Protein AF-A0A7H4P4A8-F1 (afdb_monomer_lite)

Sequence (69 aa):
MSITARPISPSKLLEACPQGIDIYYENVGGKVFDEVLPLLNTSARVPVCGLVSGYNATALPTARIACRC

InterPro domains:
  IPR036291 NAD(P)-binding domain superfamily [SSF51735] (12-64)
  IPR045010 Medium-chain dehydrogenase/reductase [PTHR43205] (12-59)

Structure (mmCIF, N/CA/C/O backbone):
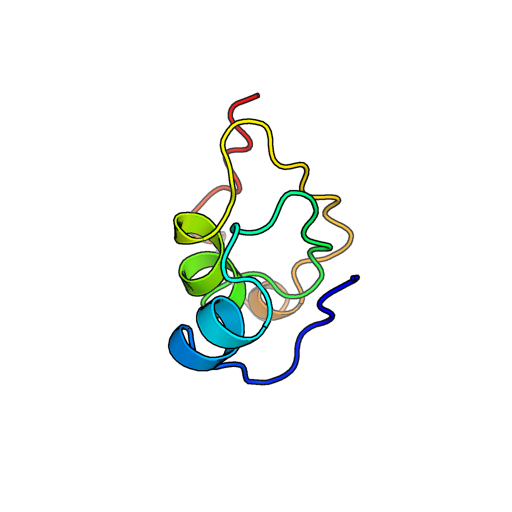data_AF-A0A7H4P4A8-F1
#
_entry.id   AF-A0A7H4P4A8-F1
#
loop_
_atom_site.group_PDB
_atom_site.id
_atom_site.type_symbol
_atom_site.label_atom_id
_atom_site.label_alt_id
_atom_site.label_comp_id
_atom_site.label_asym_id
_atom_site.label_entity_id
_atom_site.label_seq_id
_atom_site.pdbx_PDB_ins_code
_atom_site.Cartn_x
_atom_site.Cartn_y
_atom_site.Cartn_z
_atom_site.occupancy
_atom_site.B_iso_or_equiv
_atom_site.auth_seq_id
_atom_si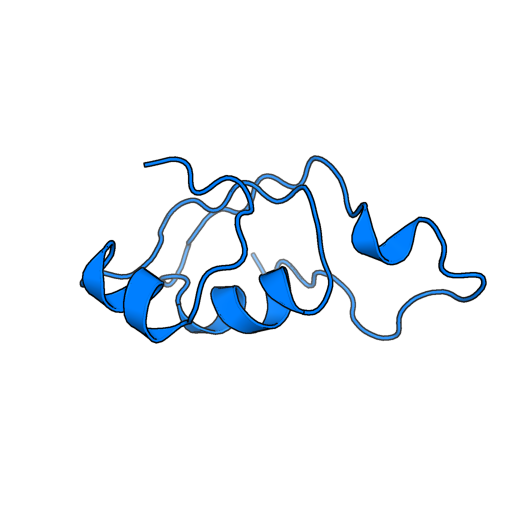te.auth_comp_id
_atom_site.auth_asym_id
_atom_site.auth_atom_id
_atom_site.pdbx_PDB_model_num
ATOM 1 N N . MET A 1 1 ? 2.732 6.208 9.893 1.00 44.06 1 MET A N 1
ATOM 2 C CA . MET A 1 1 ? 3.782 5.218 9.582 1.00 44.06 1 MET A CA 1
ATOM 3 C C . MET A 1 1 ? 3.747 4.975 8.077 1.00 44.06 1 MET A C 1
ATOM 5 O O . MET A 1 1 ? 2.847 4.297 7.611 1.00 44.06 1 MET A O 1
ATOM 9 N N . SER A 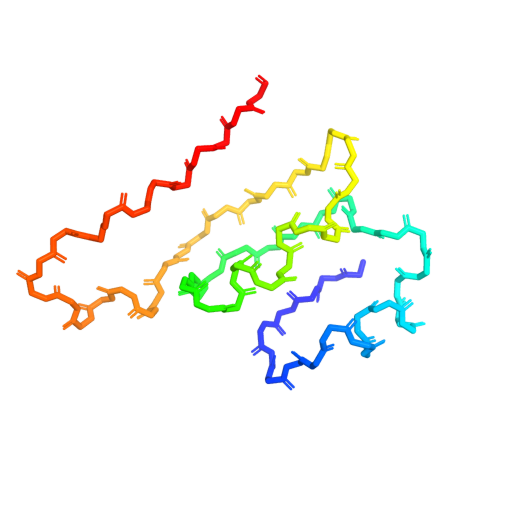1 2 ? 4.608 5.623 7.288 1.00 43.34 2 SER A N 1
ATOM 10 C CA . SER A 1 2 ? 4.625 5.444 5.827 1.00 43.34 2 SER A CA 1
ATOM 11 C C . SER A 1 2 ? 5.406 4.177 5.479 1.00 43.34 2 SER A C 1
ATOM 13 O O . SER A 1 2 ? 6.633 4.161 5.553 1.00 43.34 2 SER A O 1
ATOM 15 N N . ILE A 1 3 ? 4.700 3.109 5.134 1.00 55.44 3 ILE A N 1
ATOM 16 C CA . ILE A 1 3 ? 5.295 1.879 4.607 1.00 55.44 3 ILE A CA 1
ATOM 17 C C . ILE A 1 3 ? 5.719 2.109 3.152 1.00 55.44 3 ILE A C 1
ATOM 19 O O . ILE A 1 3 ? 4.908 2.035 2.237 1.00 55.44 3 ILE A O 1
ATOM 23 N N . THR A 1 4 ? 6.992 2.438 2.934 1.00 50.31 4 THR A N 1
ATOM 24 C CA . THR A 1 4 ? 7.599 2.477 1.598 1.00 50.31 4 THR A CA 1
ATOM 25 C C . THR A 1 4 ? 8.213 1.114 1.273 1.00 50.31 4 THR A C 1
ATOM 27 O O . THR A 1 4 ? 8.854 0.479 2.110 1.00 50.31 4 THR A O 1
ATOM 30 N N . ALA A 1 5 ? 7.946 0.636 0.057 1.00 49.81 5 ALA A N 1
ATOM 31 C CA . ALA A 1 5 ? 8.134 -0.740 -0.391 1.00 49.81 5 ALA A CA 1
ATOM 32 C C . ALA A 1 5 ? 9.539 -1.326 -0.128 1.00 49.81 5 ALA A C 1
ATOM 34 O O . ALA A 1 5 ? 10.503 -1.072 -0.849 1.00 49.81 5 ALA A O 1
ATOM 35 N N . ARG A 1 6 ? 9.620 -2.188 0.887 1.00 48.50 6 ARG A N 1
ATOM 36 C CA . ARG A 1 6 ? 10.629 -3.247 1.047 1.00 48.50 6 ARG A CA 1
ATOM 37 C C . ARG A 1 6 ? 9.940 -4.601 0.821 1.00 48.50 6 ARG A C 1
ATOM 39 O O . ARG A 1 6 ? 8.719 -4.652 0.950 1.00 48.50 6 ARG A O 1
ATOM 46 N N . PRO A 1 7 ? 10.671 -5.691 0.511 1.00 52.47 7 PRO A N 1
ATOM 47 C CA . PRO A 1 7 ? 10.075 -7.023 0.431 1.00 52.47 7 PRO A CA 1
ATOM 48 C C . PRO A 1 7 ? 9.519 -7.380 1.810 1.00 52.47 7 PRO A C 1
ATOM 50 O O . PRO A 1 7 ? 10.273 -7.661 2.745 1.00 52.47 7 PRO A O 1
ATOM 53 N N . ILE A 1 8 ? 8.204 -7.272 1.960 1.00 63.72 8 ILE A N 1
ATOM 54 C CA . ILE A 1 8 ? 7.534 -7.393 3.245 1.00 63.72 8 ILE A CA 1
ATOM 55 C C . ILE A 1 8 ? 6.553 -8.551 3.157 1.00 63.72 8 ILE A C 1
ATOM 57 O O . ILE A 1 8 ? 5.787 -8.657 2.211 1.00 63.72 8 ILE A O 1
ATOM 61 N N . SER A 1 9 ? 6.654 -9.468 4.111 1.00 66.56 9 SER A N 1
ATOM 62 C CA . SER A 1 9 ? 5.709 -10.570 4.249 1.00 66.56 9 SER A CA 1
ATOM 63 C C . SER A 1 9 ? 4.414 -10.048 4.882 1.00 66.56 9 SER A C 1
ATOM 65 O O . SER A 1 9 ? 4.499 -9.197 5.776 1.00 66.56 9 SER A O 1
ATOM 67 N N . PRO A 1 10 ? 3.237 -10.593 4.525 1.00 68.25 10 PRO A N 1
ATOM 68 C CA . PRO A 1 10 ? 1.956 -10.202 5.121 1.00 68.25 10 PRO A CA 1
ATOM 69 C C . PRO A 1 10 ? 1.943 -10.335 6.650 1.00 68.25 10 PRO A C 1
ATOM 71 O O . PRO A 1 10 ? 1.377 -9.501 7.353 1.00 68.25 10 PRO A O 1
ATOM 74 N N . SER A 1 11 ? 2.640 -11.343 7.183 1.00 72.00 11 SER A N 1
ATOM 75 C CA . SER A 1 11 ? 2.804 -11.541 8.626 1.00 72.00 11 SER A CA 1
ATOM 76 C C . SER A 1 11 ? 3.532 -10.377 9.303 1.00 72.00 11 SER A C 1
ATOM 78 O O . SER A 1 11 ? 3.084 -9.898 10.338 1.00 72.00 11 SER A O 1
ATOM 80 N N . LYS A 1 12 ? 4.600 -9.854 8.691 1.00 78.62 12 LYS A N 1
ATOM 81 C CA . LYS A 1 12 ? 5.342 -8.701 9.227 1.00 78.62 12 LYS A CA 1
ATOM 82 C C . LYS A 1 12 ? 4.534 -7.406 9.175 1.00 78.62 12 LYS A C 1
ATOM 84 O O . LYS A 1 12 ? 4.722 -6.540 10.023 1.00 78.62 12 LYS A O 1
ATOM 89 N N . LEU A 1 13 ? 3.647 -7.263 8.189 1.00 75.25 13 LEU A N 1
ATOM 90 C CA . LEU A 1 13 ? 2.714 -6.135 8.114 1.00 75.25 13 LEU A CA 1
ATOM 91 C C . LEU A 1 13 ? 1.684 -6.184 9.244 1.00 75.25 13 LEU A C 1
ATOM 93 O O . LEU A 1 13 ? 1.433 -5.157 9.863 1.00 75.25 13 LEU A O 1
ATOM 97 N N . LEU A 1 14 ? 1.143 -7.364 9.548 1.00 76.38 14 LEU A N 1
ATOM 98 C CA . LEU A 1 14 ? 0.224 -7.552 10.673 1.00 76.38 14 LEU A CA 1
ATOM 99 C C . LEU A 1 14 ? 0.910 -7.328 12.027 1.00 76.38 14 LEU A C 1
ATOM 101 O O . LEU A 1 14 ? 0.327 -6.706 12.908 1.00 76.38 14 LEU A O 1
ATOM 105 N N . GLU A 1 15 ? 2.158 -7.774 12.189 1.00 81.38 15 GLU A N 1
ATOM 106 C CA . GLU A 1 15 ? 2.950 -7.497 13.397 1.00 81.38 15 GLU A CA 1
ATOM 107 C C . GLU A 1 15 ? 3.215 -5.996 13.581 1.00 81.38 15 GLU A C 1
ATOM 109 O O . GLU A 1 15 ? 3.118 -5.474 14.691 1.00 81.38 15 GLU A O 1
ATOM 114 N N . ALA A 1 16 ? 3.541 -5.286 12.497 1.00 80.44 16 ALA A N 1
ATOM 115 C CA . ALA A 1 16 ? 3.828 -3.855 12.540 1.00 80.44 16 ALA A CA 1
ATOM 116 C C . ALA A 1 16 ? 2.563 -2.989 12.660 1.00 80.44 16 ALA A C 1
ATOM 118 O O . ALA A 1 16 ? 2.603 -1.900 13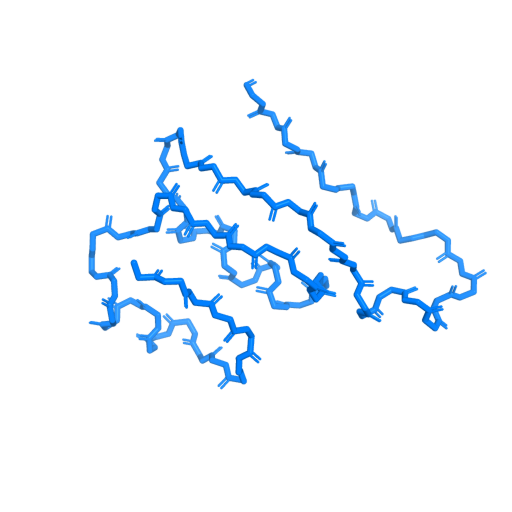.236 1.00 80.44 16 ALA A O 1
ATOM 119 N N . CYS A 1 17 ? 1.450 -3.442 12.086 1.00 78.06 17 CYS A N 1
ATOM 120 C CA . CYS A 1 17 ? 0.174 -2.738 12.042 1.00 78.06 17 CYS A CA 1
ATOM 121 C C . CYS A 1 17 ? -0.960 -3.699 12.435 1.00 78.06 17 CYS A C 1
ATOM 123 O O . CYS A 1 17 ? -1.767 -4.088 11.589 1.00 78.06 17 CYS A O 1
ATOM 125 N N . PRO A 1 18 ? -1.066 -4.057 13.729 1.00 77.38 18 PRO A N 1
ATOM 126 C CA . PRO A 1 18 ? -2.081 -4.999 14.207 1.00 77.38 18 PRO A CA 1
ATOM 127 C C . PRO A 1 18 ? -3.512 -4.460 14.073 1.00 77.38 18 PRO A C 1
ATOM 129 O O . PRO A 1 18 ? -4.469 -5.223 14.139 1.00 77.38 18 PRO A O 1
ATOM 132 N N . GLN A 1 19 ? -3.659 -3.146 13.890 1.00 81.25 19 GLN A N 1
ATOM 133 C CA . GLN A 1 19 ? -4.936 -2.451 13.709 1.00 81.25 19 GLN A CA 1
ATOM 134 C C . GLN A 1 19 ? -5.280 -2.207 12.228 1.00 81.25 19 GLN A C 1
ATOM 136 O O . GLN A 1 19 ? -6.239 -1.497 11.944 1.00 81.25 19 GLN A O 1
ATOM 141 N N . GLY A 1 20 ? -4.505 -2.766 11.291 1.00 80.31 20 GLY A N 1
ATOM 142 C CA . GLY A 1 20 ? -4.648 -2.501 9.859 1.00 80.31 20 GLY A CA 1
ATOM 143 C C . GLY A 1 20 ? -3.970 -1.203 9.414 1.00 80.31 20 GLY A C 1
ATOM 144 O O . GLY A 1 20 ? -3.275 -0.538 10.188 1.00 80.31 20 GLY A O 1
ATOM 145 N N . ILE A 1 21 ? -4.119 -0.875 8.130 1.00 83.19 21 ILE A N 1
ATOM 146 C CA . ILE A 1 21 ? -3.465 0.277 7.496 1.00 83.19 21 ILE A CA 1
ATOM 147 C C . ILE A 1 21 ? -4.516 1.279 7.020 1.00 83.19 21 ILE A C 1
ATOM 149 O O . ILE A 1 21 ? -5.339 0.965 6.163 1.00 83.19 21 ILE A O 1
ATOM 153 N N . ASP A 1 22 ? -4.431 2.514 7.517 1.00 83.12 22 ASP A N 1
ATOM 154 C CA . ASP A 1 22 ? -5.314 3.611 7.095 1.00 83.12 22 ASP A CA 1
ATOM 155 C C . ASP A 1 22 ? -4.736 4.431 5.938 1.00 83.12 22 ASP A C 1
ATOM 157 O O . ASP A 1 22 ? -5.479 5.058 5.185 1.00 83.12 22 ASP A O 1
ATOM 161 N N . ILE A 1 23 ? -3.407 4.474 5.798 1.00 82.19 23 ILE A N 1
ATOM 162 C CA . ILE A 1 23 ? -2.733 5.234 4.740 1.00 82.19 23 ILE A CA 1
ATOM 163 C C . ILE A 1 23 ? 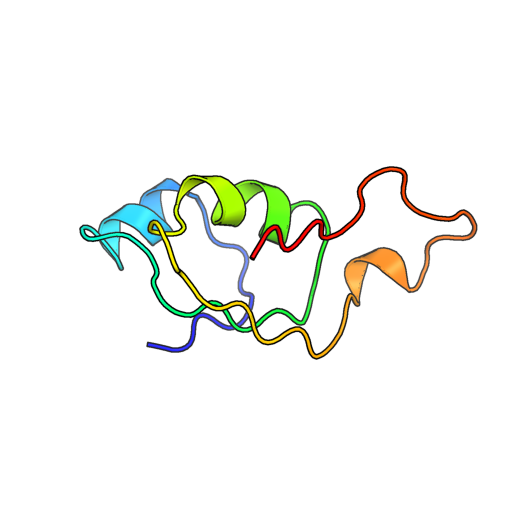-1.605 4.397 4.140 1.00 82.19 23 ILE A C 1
ATOM 165 O O . ILE A 1 23 ? -0.620 4.105 4.819 1.00 82.19 23 ILE A O 1
ATOM 169 N N . TYR A 1 24 ? -1.722 4.069 2.852 1.00 81.94 24 TYR A N 1
ATOM 170 C CA . TYR A 1 24 ? -0.698 3.348 2.091 1.00 81.94 24 TYR A CA 1
ATOM 171 C C . TYR A 1 24 ? -0.176 4.212 0.944 1.00 81.94 24 TYR A C 1
ATOM 173 O O . TYR A 1 24 ? -0.944 4.631 0.088 1.00 81.94 24 TYR A O 1
ATOM 181 N N . TYR A 1 25 ? 1.123 4.502 0.918 1.00 84.25 25 TYR A N 1
ATOM 182 C CA . TYR A 1 25 ? 1.707 5.312 -0.149 1.00 84.25 25 TYR A CA 1
ATOM 183 C C . TYR A 1 25 ? 2.192 4.409 -1.277 1.00 84.25 25 TYR A C 1
ATOM 185 O O . TYR A 1 25 ? 3.181 3.691 -1.113 1.00 84.25 25 TYR A O 1
ATOM 193 N N . GLU A 1 26 ? 1.499 4.454 -2.410 1.00 83.75 26 GLU A N 1
ATOM 194 C CA . GLU A 1 26 ? 1.725 3.508 -3.489 1.00 83.75 26 GLU A CA 1
ATOM 195 C C . GLU A 1 26 ? 2.683 4.054 -4.557 1.00 83.75 26 GLU A C 1
ATOM 197 O O . GLU A 1 26 ? 2.421 5.067 -5.205 1.00 83.75 26 GLU A O 1
ATOM 202 N N . ASN A 1 27 ? 3.794 3.345 -4.755 1.00 81.19 27 ASN A N 1
ATOM 203 C CA . ASN A 1 27 ? 4.831 3.643 -5.750 1.00 81.19 27 ASN A CA 1
ATOM 204 C C . ASN A 1 27 ? 5.150 2.452 -6.663 1.00 81.19 27 ASN A C 1
ATOM 206 O O . ASN A 1 27 ? 5.796 2.627 -7.704 1.00 81.19 27 ASN A O 1
ATOM 210 N N . VAL A 1 28 ? 4.791 1.232 -6.245 1.00 78.88 28 VAL A N 1
ATOM 211 C CA . VAL A 1 28 ? 5.323 0.012 -6.854 1.00 78.88 28 VAL A CA 1
ATOM 212 C C . VAL A 1 28 ? 4.281 -0.708 -7.687 1.00 78.88 28 VAL A C 1
ATOM 214 O O . VAL A 1 28 ? 4.563 -1.007 -8.846 1.00 78.88 28 VAL A O 1
ATOM 217 N N . GLY A 1 29 ? 3.083 -0.950 -7.171 1.00 78.00 29 GLY A N 1
ATOM 218 C CA . GLY A 1 29 ? 2.065 -1.738 -7.858 1.00 78.00 29 GLY A CA 1
ATOM 219 C C . GLY A 1 29 ? 2.348 -3.240 -7.854 1.00 78.00 29 GLY A C 1
ATOM 220 O O . GLY A 1 29 ? 3.337 -3.729 -7.296 1.00 78.00 29 GLY A O 1
ATOM 221 N N . GLY A 1 30 ? 1.476 -3.980 -8.537 1.00 79.75 30 GLY A N 1
ATOM 222 C CA . GLY A 1 30 ? 1.620 -5.420 -8.744 1.00 79.75 30 GLY A CA 1
ATOM 223 C C . GLY A 1 30 ? 1.500 -6.211 -7.442 1.00 79.75 30 GLY A C 1
ATOM 224 O O . GLY A 1 30 ? 0.706 -5.866 -6.573 1.00 79.75 30 GLY A O 1
ATOM 225 N N . LYS A 1 31 ? 2.336 -7.245 -7.282 1.00 80.25 31 LYS A N 1
ATOM 226 C CA . LYS A 1 31 ? 2.249 -8.199 -6.160 1.00 80.25 31 LYS A CA 1
ATOM 227 C C . LYS A 1 31 ? 2.296 -7.545 -4.778 1.00 80.25 31 LYS A C 1
ATOM 229 O O . LYS A 1 31 ? 1.657 -8.027 -3.854 1.00 80.25 31 LYS A O 1
ATOM 234 N N . VAL A 1 32 ? 3.042 -6.448 -4.638 1.00 79.25 32 VAL A N 1
ATOM 235 C CA . VAL A 1 32 ? 3.134 -5.723 -3.361 1.00 79.25 32 VAL A CA 1
ATOM 236 C C . VAL A 1 32 ? 1.783 -5.106 -3.001 1.00 79.25 32 VAL A C 1
ATOM 238 O O . VAL A 1 32 ? 1.359 -5.183 -1.853 1.00 79.25 32 VAL A O 1
ATOM 241 N N . PHE A 1 33 ? 1.089 -4.534 -3.984 1.00 79.38 33 PHE A N 1
ATOM 242 C CA . PHE A 1 33 ? -0.237 -3.964 -3.779 1.00 79.38 33 PHE A CA 1
ATOM 243 C C . PHE A 1 33 ? -1.279 -5.045 -3.496 1.00 79.38 33 PHE A C 1
ATOM 245 O O . PHE A 1 33 ? -2.094 -4.880 -2.591 1.00 79.38 33 PHE A O 1
ATOM 252 N N . ASP A 1 34 ? -1.206 -6.170 -4.212 1.00 81.81 34 ASP A N 1
ATOM 253 C CA . ASP A 1 34 ? -2.113 -7.309 -4.031 1.00 81.81 34 ASP A CA 1
ATOM 254 C C . ASP A 1 34 ? -2.035 -7.898 -2.612 1.00 81.81 34 ASP A C 1
ATOM 256 O O . ASP A 1 34 ? -3.049 -8.323 -2.062 1.00 81.81 34 ASP A O 1
ATOM 260 N N . GLU A 1 35 ? -0.851 -7.890 -1.993 1.00 81.69 35 GLU A N 1
ATOM 261 C CA . GLU A 1 35 ? -0.658 -8.360 -0.615 1.00 81.69 35 GLU A CA 1
ATOM 262 C C . GLU A 1 35 ? -1.093 -7.337 0.447 1.00 81.69 35 GLU A C 1
ATOM 264 O O . GLU A 1 35 ? -1.519 -7.726 1.535 1.00 81.69 35 GLU A O 1
ATOM 269 N N . VAL A 1 36 ? -1.002 -6.035 0.156 1.00 80.12 36 VAL A N 1
ATOM 270 C CA . VAL A 1 36 ? -1.379 -4.962 1.096 1.00 80.12 36 VAL A CA 1
ATOM 271 C C . VAL A 1 36 ? -2.879 -4.670 1.060 1.00 80.12 36 VAL A C 1
ATOM 273 O O . VAL A 1 36 ? -3.454 -4.327 2.090 1.00 80.12 36 VAL A O 1
ATOM 276 N N . LEU A 1 37 ? -3.528 -4.837 -0.095 1.00 81.62 37 LEU A N 1
ATOM 277 C CA . LEU A 1 37 ? -4.958 -4.587 -0.304 1.00 81.62 37 LEU A CA 1
ATOM 278 C C . LEU A 1 37 ? -5.869 -5.210 0.777 1.00 81.62 37 LEU A C 1
ATOM 280 O O . LEU A 1 37 ? -6.718 -4.488 1.299 1.00 81.62 37 LEU A O 1
ATOM 284 N N . PRO A 1 38 ? -5.704 -6.491 1.173 1.00 84.44 38 PRO A N 1
ATOM 285 C CA . PRO A 1 38 ? -6.527 -7.117 2.213 1.00 84.44 38 PRO A CA 1
ATOM 286 C C . PRO A 1 38 ? -6.291 -6.576 3.630 1.00 84.44 38 PRO A C 1
ATOM 288 O O . PRO A 1 38 ? -7.084 -6.854 4.524 1.00 84.44 38 PRO A O 1
ATOM 291 N N . LEU A 1 39 ? -5.190 -5.854 3.852 1.00 83.00 39 LEU A N 1
ATOM 292 C CA . LEU A 1 39 ? -4.781 -5.321 5.156 1.00 83.00 39 LEU A CA 1
ATOM 293 C C . LEU A 1 39 ? -5.201 -3.854 5.354 1.00 83.00 39 LEU A C 1
ATOM 295 O O . LEU A 1 39 ? -4.957 -3.273 6.415 1.00 83.00 39 LEU A O 1
ATOM 299 N N . LEU A 1 40 ? -5.798 -3.241 4.329 1.00 82.94 40 LEU A N 1
ATOM 300 C CA . LEU A 1 40 ? -6.320 -1.883 4.391 1.00 82.94 40 LEU A CA 1
ATOM 301 C C . LEU A 1 40 ? -7.630 -1.846 5.179 1.00 82.94 40 LEU A C 1
ATOM 303 O O . LEU A 1 40 ? -8.533 -2.655 4.965 1.00 82.94 40 LEU A O 1
ATOM 307 N N . ASN A 1 41 ? -7.751 -0.856 6.057 1.00 86.31 41 ASN A N 1
ATOM 308 C CA . ASN A 1 41 ? -8.991 -0.608 6.780 1.00 86.31 41 ASN A CA 1
ATOM 309 C C . ASN A 1 41 ? -10.072 -0.021 5.863 1.00 86.31 41 ASN A C 1
ATOM 311 O O . ASN A 1 41 ? -9.798 0.608 4.836 1.00 86.31 41 ASN A O 1
ATOM 315 N N . THR A 1 42 ? -11.333 -0.162 6.271 1.00 83.38 42 THR A N 1
ATOM 316 C CA . THR A 1 42 ? -12.448 0.536 5.624 1.00 83.38 42 THR A CA 1
ATOM 317 C C . THR A 1 42 ? -12.207 2.047 5.668 1.00 83.38 42 THR A C 1
ATOM 319 O O . THR A 1 42 ? -12.007 2.614 6.738 1.00 83.38 42 THR A O 1
ATOM 322 N N . SER A 1 43 ? -12.287 2.718 4.516 1.00 84.31 43 SER A N 1
ATOM 323 C CA . SER A 1 43 ? -11.951 4.147 4.332 1.00 84.31 43 SER A CA 1
ATOM 324 C C . SER A 1 43 ? -10.456 4.492 4.366 1.00 84.31 43 SER A C 1
ATOM 326 O O . SER A 1 43 ? -10.102 5.670 4.493 1.00 84.31 43 SER A O 1
ATOM 328 N N . ALA A 1 44 ? -9.573 3.502 4.217 1.00 82.12 44 ALA A N 1
ATOM 329 C CA . ALA A 1 44 ? -8.154 3.759 4.024 1.00 82.12 44 ALA A CA 1
ATOM 330 C C . ALA A 1 44 ? -7.898 4.585 2.751 1.00 82.12 44 ALA A C 1
ATOM 332 O O . ALA A 1 44 ? -8.602 4.479 1.744 1.00 82.12 44 ALA A O 1
ATOM 333 N N . ARG A 1 45 ? -6.861 5.421 2.791 1.00 83.19 45 ARG A N 1
ATOM 334 C CA . ARG A 1 45 ? -6.455 6.296 1.689 1.00 83.19 45 ARG A CA 1
ATOM 335 C C . ARG A 1 45 ? -5.159 5.797 1.079 1.00 83.19 45 ARG A C 1
ATOM 337 O O . ARG A 1 45 ? -4.177 5.569 1.782 1.00 83.19 45 ARG A O 1
ATOM 344 N N . VAL A 1 46 ? -5.137 5.705 -0.244 1.00 82.75 46 VAL A N 1
ATOM 345 C CA . VAL A 1 46 ? -3.961 5.251 -0.989 1.00 82.75 46 VAL A CA 1
ATOM 346 C C . VAL A 1 46 ? -3.499 6.349 -1.946 1.00 82.75 46 VAL A C 1
ATOM 348 O O . VAL A 1 46 ? -3.981 6.406 -3.078 1.00 82.75 46 VAL A O 1
ATOM 351 N N . PRO A 1 47 ? -2.623 7.279 -1.522 1.00 81.88 47 PRO A N 1
ATOM 352 C CA . PRO A 1 47 ? -1.960 8.180 -2.457 1.00 81.88 47 PRO A CA 1
ATOM 353 C C . PRO A 1 47 ? -1.066 7.374 -3.406 1.00 81.88 47 PRO A C 1
ATOM 355 O O . PRO A 1 47 ? -0.061 6.802 -2.988 1.00 81.88 47 PRO A O 1
ATOM 358 N N . VAL A 1 48 ? -1.454 7.328 -4.682 1.00 81.81 48 VAL A N 1
ATOM 359 C CA . VAL A 1 48 ? -0.706 6.655 -5.751 1.00 81.81 48 VAL A CA 1
ATOM 360 C C . VAL A 1 48 ? 0.196 7.669 -6.440 1.00 81.81 48 VAL A C 1
ATOM 362 O O . VAL A 1 48 ? -0.282 8.654 -7.001 1.00 81.81 48 VAL A O 1
ATOM 365 N N . CYS A 1 49 ? 1.500 7.422 -6.416 1.00 79.69 49 CYS A N 1
ATOM 366 C CA . CYS A 1 49 ? 2.507 8.282 -7.035 1.00 79.69 49 CYS A CA 1
ATOM 367 C C . CYS A 1 49 ? 3.264 7.593 -8.175 1.00 79.69 49 CYS A C 1
ATOM 369 O O . CYS A 1 49 ? 3.822 8.276 -9.031 1.00 79.69 49 CYS A O 1
ATOM 371 N N . GLY A 1 50 ? 3.230 6.261 -8.248 1.00 74.75 50 GLY A N 1
ATOM 372 C CA . GLY A 1 50 ? 3.798 5.502 -9.360 1.00 74.75 50 GLY A CA 1
ATOM 373 C C . GLY A 1 50 ? 3.440 4.022 -9.296 1.00 74.75 50 GLY A C 1
ATOM 374 O O . GLY A 1 50 ? 2.986 3.534 -8.267 1.00 74.75 50 GLY A O 1
ATOM 375 N N . LEU A 1 51 ? 3.642 3.309 -10.406 1.00 79.12 51 LEU A N 1
ATOM 376 C CA . LEU A 1 51 ? 3.445 1.858 -10.508 1.00 79.12 51 LEU A CA 1
ATOM 377 C C . LEU A 1 51 ? 4.651 1.232 -11.205 1.00 79.12 51 LEU A C 1
ATOM 379 O O . LE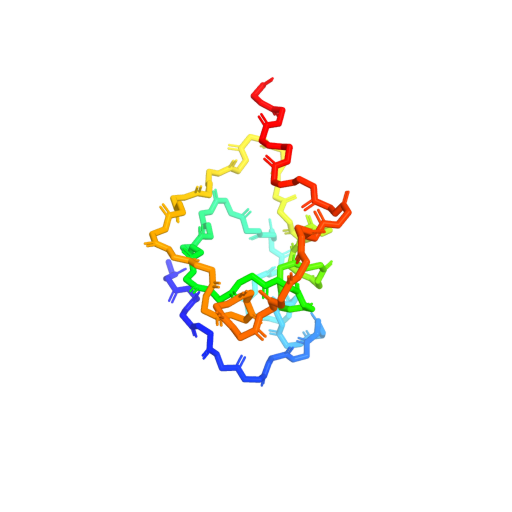U A 1 51 ? 4.549 0.717 -12.320 1.00 79.12 51 LEU A O 1
ATOM 383 N N . VAL A 1 52 ? 5.817 1.320 -10.558 1.00 80.94 52 VAL A N 1
ATOM 384 C CA . VAL A 1 52 ? 7.098 0.936 -11.175 1.00 80.94 52 VAL A CA 1
ATOM 385 C C . VAL A 1 52 ? 7.130 -0.519 -11.656 1.00 80.94 52 VAL A C 1
ATOM 387 O O . VAL A 1 52 ? 7.773 -0.821 -12.658 1.00 80.94 52 VAL A O 1
ATOM 390 N N . SER A 1 53 ? 6.390 -1.417 -10.999 1.00 79.19 53 SER A N 1
ATOM 391 C CA . SER A 1 53 ? 6.283 -2.827 -11.397 1.00 79.19 53 SER A CA 1
ATOM 392 C C . SER A 1 53 ? 5.643 -3.018 -12.775 1.00 79.19 53 SER A C 1
ATOM 394 O O . SER A 1 53 ? 5.916 -4.014 -13.440 1.00 79.19 53 SER A O 1
ATOM 396 N N . GLY A 1 54 ? 4.825 -2.060 -13.220 1.00 73.75 54 GLY A N 1
ATOM 397 C CA . GLY A 1 54 ? 4.154 -2.080 -14.515 1.00 73.75 54 GLY A CA 1
ATOM 398 C C . GLY A 1 54 ? 4.908 -1.355 -15.629 1.00 73.75 54 GLY A C 1
ATOM 399 O O . GLY A 1 54 ? 4.510 -1.478 -16.780 1.00 73.75 54 GLY A O 1
ATOM 400 N N . TYR A 1 55 ? 5.991 -0.621 -15.344 1.00 81.81 55 TYR A N 1
ATOM 401 C CA . TYR A 1 55 ? 6.668 0.198 -16.367 1.00 81.81 55 TYR A CA 1
ATOM 402 C C . TYR A 1 55 ? 7.303 -0.622 -17.490 1.00 81.81 55 TYR A C 1
ATOM 404 O O . TYR A 1 55 ? 7.354 -0.167 -18.628 1.00 81.81 55 TYR A O 1
ATOM 412 N N . ASN A 1 56 ? 7.742 -1.842 -17.188 1.00 80.56 56 ASN A N 1
ATOM 413 C CA . ASN A 1 56 ? 8.300 -2.752 -18.188 1.00 80.56 56 ASN A CA 1
ATOM 414 C C . ASN A 1 56 ? 7.225 -3.621 -18.866 1.00 80.56 56 ASN A C 1
ATOM 416 O O . ASN A 1 56 ? 7.562 -4.489 -19.672 1.00 80.56 56 ASN A O 1
ATOM 420 N N . ALA A 1 57 ? 5.942 -3.438 -18.533 1.00 76.75 57 ALA A N 1
ATOM 421 C CA . ALA A 1 57 ? 4.862 -4.199 -19.141 1.00 76.75 57 ALA A CA 1
ATOM 422 C C . ALA A 1 57 ? 4.555 -3.653 -20.543 1.00 76.75 57 ALA A C 1
ATOM 424 O O . ALA A 1 57 ? 4.255 -2.477 -20.726 1.00 76.75 57 ALA A O 1
ATOM 425 N N . THR A 1 58 ? 4.599 -4.529 -21.544 1.00 76.44 58 THR A N 1
ATOM 426 C CA . THR A 1 58 ? 4.282 -4.203 -22.946 1.00 76.44 58 THR A CA 1
ATOM 427 C C . THR A 1 58 ? 2.785 -4.284 -23.256 1.00 76.44 58 THR A C 1
ATOM 429 O O . THR A 1 58 ? 2.355 -3.932 -24.352 1.00 76.44 58 THR A O 1
ATOM 432 N N . ALA A 1 59 ? 1.988 -4.739 -22.289 1.00 75.38 59 ALA A N 1
ATOM 433 C CA . ALA A 1 59 ? 0.540 -4.829 -22.357 1.00 75.38 59 ALA A CA 1
ATOM 434 C C . ALA A 1 59 ? -0.078 -4.190 -21.109 1.00 75.38 59 ALA A C 1
ATOM 436 O O . ALA A 1 59 ? 0.520 -4.195 -20.031 1.00 75.38 59 ALA A O 1
ATOM 437 N N . LEU A 1 60 ? -1.290 -3.653 -21.257 1.00 64.94 60 LEU A N 1
ATOM 438 C CA . LEU A 1 60 ? -2.032 -3.089 -20.134 1.00 64.94 60 LEU A CA 1
ATOM 439 C C . LEU A 1 60 ? -2.337 -4.191 -19.102 1.00 64.94 60 LEU A C 1
ATOM 441 O O . LEU A 1 60 ? -2.863 -5.240 -19.482 1.00 64.94 60 LEU A O 1
ATOM 445 N N . PRO A 1 61 ? -2.040 -3.973 -17.809 1.00 62.91 61 PRO A N 1
ATOM 446 C CA . PRO A 1 61 ? -2.364 -4.940 -16.771 1.00 62.91 61 PRO A CA 1
ATOM 447 C C . PRO A 1 61 ? -3.884 -5.071 -16.597 1.00 62.91 61 PRO A C 1
ATOM 449 O O . PRO A 1 61 ? -4.622 -4.086 -16.598 1.00 62.91 61 PRO A O 1
ATOM 452 N N . THR A 1 62 ? -4.353 -6.309 -16.423 1.00 63.56 62 THR A N 1
ATOM 453 C CA . THR A 1 62 ? -5.779 -6.663 -16.287 1.00 63.56 62 THR A CA 1
ATOM 454 C C . THR A 1 62 ? -6.414 -6.110 -15.004 1.00 63.56 62 THR A C 1
ATOM 456 O O . THR A 1 62 ? -7.627 -5.917 -14.942 1.00 63.56 62 THR A O 1
ATOM 459 N N . ALA A 1 63 ? -5.607 -5.826 -13.977 1.00 56.47 63 ALA A N 1
ATOM 460 C CA . ALA A 1 63 ? -6.068 -5.281 -12.707 1.00 56.47 63 ALA A CA 1
ATOM 461 C C . ALA A 1 63 ? -6.011 -3.748 -12.723 1.00 56.47 63 ALA A C 1
ATOM 463 O O . ALA A 1 63 ? -4.944 -3.144 -12.844 1.00 56.47 63 ALA A O 1
ATOM 464 N N . ARG A 1 64 ? -7.175 -3.107 -12.581 1.00 55.31 64 ARG A N 1
ATOM 465 C CA . ARG A 1 64 ? -7.252 -1.671 -12.302 1.00 55.31 64 ARG A CA 1
ATOM 466 C C . ARG A 1 64 ? -7.086 -1.457 -10.804 1.00 55.31 64 ARG A C 1
ATOM 468 O O . ARG A 1 64 ? -7.692 -2.184 -10.019 1.00 55.31 64 ARG A O 1
ATOM 475 N N . ILE A 1 65 ? -6.374 -0.399 -10.421 1.00 56.94 65 ILE A N 1
ATOM 476 C CA . ILE A 1 65 ? -6.529 0.226 -9.104 1.00 56.94 65 ILE A CA 1
ATOM 477 C C . ILE A 1 65 ? -7.954 0.776 -9.066 1.00 56.94 65 ILE A C 1
ATOM 479 O O . ILE A 1 65 ? -8.222 1.917 -9.435 1.00 56.94 65 ILE A O 1
ATOM 483 N N . ALA A 1 66 ? -8.909 -0.081 -8.724 1.00 52.47 66 ALA A N 1
ATOM 484 C CA . ALA A 1 66 ? -10.272 0.321 -8.463 1.00 52.47 66 ALA A CA 1
ATOM 485 C C . ALA A 1 66 ? -10.288 0.870 -7.040 1.00 52.47 66 ALA A C 1
ATOM 487 O O . ALA A 1 66 ? -10.661 0.179 -6.097 1.00 52.47 66 ALA A O 1
ATOM 488 N N . CYS A 1 67 ? -9.846 2.117 -6.888 1.00 47.69 67 CYS A N 1
ATOM 489 C CA . CYS A 1 67 ? -10.188 2.899 -5.714 1.00 47.69 67 CYS A CA 1
ATOM 490 C C . CYS A 1 67 ? -11.707 3.121 -5.788 1.00 47.69 67 CYS A C 1
ATOM 492 O O . CYS A 1 67 ? -12.176 4.076 -6.404 1.00 47.69 67 CYS A O 1
ATOM 494 N N . ARG A 1 68 ? -12.492 2.159 -5.284 1.00 46.22 68 ARG A N 1
ATOM 495 C CA . ARG A 1 68 ? -13.891 2.406 -4.934 1.00 46.22 68 ARG A CA 1
ATOM 496 C C . ARG A 1 68 ? -13.843 3.256 -3.676 1.00 46.22 68 ARG A C 1
ATOM 498 O O . ARG A 1 68 ? -13.694 2.725 -2.579 1.00 46.22 68 ARG A O 1
ATOM 505 N N . CYS A 1 69 ? -13.848 4.565 -3.891 1.00 39.12 69 CYS A N 1
ATOM 506 C CA . CYS A 1 69 ? -14.348 5.502 -2.904 1.00 39.12 69 CYS A CA 1
ATOM 507 C C . CYS A 1 69 ? -15.792 5.154 -2.519 1.00 39.12 69 CYS A C 1
ATOM 509 O O . CYS A 1 69 ? -16.524 4.590 -3.369 1.00 39.12 69 CYS A O 1
#

Radius of gyration: 12.21 Å; chains: 1; bounding box: 25×20×37 Å

Foldseek 3Di:
DADDDDPDDLVNVCVVCVPFAQEYEAAADDPVCVSNVVRHDDNRDYNYDHHNPCPPPPDDDPDDPPPPD

pLDDT: mean 72.81, std 12.82, range [39.12, 86.31]

Secondary structure (DSSP, 8-state):
---------HHHHHHH-TT-EEE--BSS-THHHHHHGGGEEEEEE--B---GGGTT-SS--S-------

Organism: NCBI:txid2058152